Protein AF-A0A0C2ZTY9-F1 (afdb_monomer_lite)

Structure (mmCIF, N/CA/C/O backbone):
data_AF-A0A0C2ZTY9-F1
#
_entry.id   AF-A0A0C2ZTY9-F1
#
loop_
_atom_site.group_PDB
_atom_site.id
_atom_site.type_symbol
_atom_site.label_atom_id
_atom_site.label_alt_id
_atom_site.label_comp_id
_atom_site.label_asym_id
_atom_site.label_entity_id
_atom_site.label_seq_id
_atom_site.pdbx_PDB_ins_code
_atom_site.Cartn_x
_atom_site.Cartn_y
_atom_site.Cartn_z
_atom_site.occupancy
_atom_site.B_iso_or_equiv
_atom_site.auth_seq_id
_atom_site.auth_comp_id
_atom_site.auth_asym_id
_atom_site.auth_atom_id
_atom_site.pdbx_PDB_model_num
ATOM 1 N N . MET A 1 1 ? 32.147 1.328 -11.224 1.00 40.34 1 MET A N 1
ATOM 2 C CA . MET A 1 1 ? 31.382 1.994 -12.298 1.00 40.34 1 MET A CA 1
ATOM 3 C C . MET A 1 1 ? 29.951 2.097 -11.814 1.00 40.34 1 MET A C 1
ATOM 5 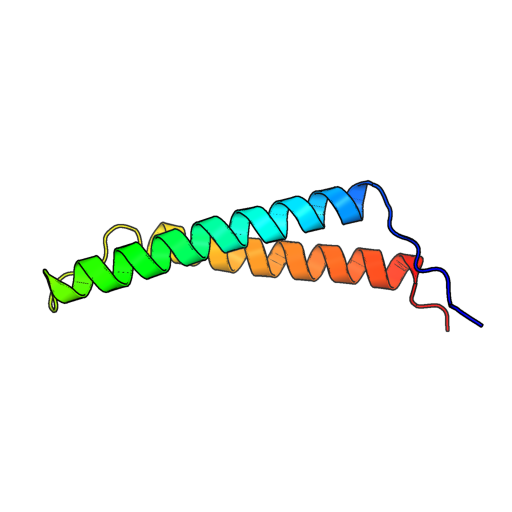O O . MET A 1 1 ? 29.458 1.105 -11.298 1.00 40.34 1 MET A O 1
ATOM 9 N N . ALA A 1 2 ? 29.341 3.281 -11.852 1.00 47.94 2 ALA A N 1
ATOM 10 C CA . ALA A 1 2 ? 27.947 3.432 -11.448 1.00 47.94 2 ALA A CA 1
ATOM 11 C C . ALA A 1 2 ? 27.068 2.811 -12.539 1.00 47.94 2 ALA A C 1
ATOM 13 O O . ALA A 1 2 ? 27.006 3.345 -13.647 1.00 47.94 2 ALA A O 1
ATOM 14 N N . SER A 1 3 ? 26.460 1.660 -12.254 1.00 57.16 3 SER A N 1
ATOM 15 C CA . SER A 1 3 ? 25.414 1.084 -13.095 1.00 57.16 3 SER A CA 1
ATOM 16 C C . SER A 1 3 ? 24.315 2.135 -13.228 1.00 57.16 3 SER A C 1
ATOM 18 O O . SER A 1 3 ? 23.699 2.505 -12.231 1.00 57.16 3 SER A O 1
ATOM 20 N N . SER A 1 4 ? 24.142 2.704 -14.422 1.00 73.69 4 SER A N 1
ATOM 21 C CA . SER A 1 4 ? 23.051 3.648 -14.664 1.00 73.69 4 SER A CA 1
ATOM 22 C C . SER A 1 4 ? 21.757 2.855 -14.684 1.00 73.69 4 SER A C 1
ATOM 24 O O . SER A 1 4 ? 21.465 2.181 -15.667 1.00 73.69 4 SER A O 1
ATOM 26 N N . GLU A 1 5 ? 21.026 2.899 -13.573 1.00 81.69 5 GLU A N 1
ATOM 27 C CA . GLU A 1 5 ? 19.708 2.289 -13.472 1.00 81.69 5 GLU A CA 1
ATOM 28 C C . GLU A 1 5 ? 18.775 2.918 -14.512 1.00 81.69 5 GLU A C 1
ATOM 30 O O . GLU A 1 5 ? 18.619 4.141 -14.591 1.00 81.69 5 GLU A O 1
ATOM 35 N N . VAL A 1 6 ? 18.144 2.076 -15.321 1.00 86.06 6 VAL A N 1
ATOM 36 C CA . VAL A 1 6 ? 17.151 2.492 -16.302 1.00 86.06 6 VAL A CA 1
ATOM 37 C C . VAL A 1 6 ? 15.813 2.630 -15.588 1.00 86.06 6 VAL A C 1
ATOM 39 O O . VAL A 1 6 ? 15.205 1.642 -15.172 1.00 86.06 6 VAL A O 1
ATOM 42 N N . ILE A 1 7 ? 15.341 3.872 -15.469 1.00 90.62 7 ILE A N 1
ATOM 43 C CA . ILE A 1 7 ? 13.995 4.197 -14.992 1.00 90.62 7 ILE A CA 1
ATOM 44 C C . ILE A 1 7 ? 13.155 4.639 -16.183 1.00 90.62 7 ILE A C 1
ATOM 46 O O . ILE A 1 7 ? 13.393 5.692 -16.775 1.00 90.62 7 ILE A O 1
ATOM 50 N N . THR A 1 8 ? 12.155 3.838 -16.533 1.00 93.69 8 THR A N 1
ATOM 51 C CA . THR A 1 8 ? 11.230 4.179 -17.617 1.00 93.69 8 THR A CA 1
ATOM 52 C C . THR A 1 8 ? 10.131 5.136 -17.136 1.00 93.69 8 THR A C 1
ATOM 54 O O . THR A 1 8 ? 9.848 5.211 -15.934 1.00 93.69 8 THR A O 1
ATOM 57 N N . PRO A 1 9 ? 9.450 5.855 -18.052 1.00 95.06 9 PRO A N 1
ATOM 58 C CA . PRO A 1 9 ? 8.288 6.672 -17.699 1.00 95.06 9 PRO A CA 1
ATOM 59 C C . PRO A 1 9 ? 7.186 5.878 -16.982 1.00 95.06 9 PRO A C 1
ATOM 61 O O . PRO A 1 9 ? 6.583 6.378 -16.036 1.00 95.06 9 PRO A O 1
ATOM 64 N N . GLU A 1 10 ? 6.965 4.624 -17.384 1.00 94.31 10 GLU A N 1
ATOM 65 C CA . GLU A 1 10 ? 6.001 3.720 -16.748 1.00 94.31 10 GLU A CA 1
ATOM 66 C C . GLU A 1 10 ? 6.395 3.400 -15.296 1.00 94.31 10 GLU A C 1
ATOM 68 O O . GLU A 1 10 ? 5.570 3.503 -14.389 1.00 94.31 10 GLU A O 1
ATOM 73 N N . MET A 1 11 ? 7.674 3.107 -15.037 1.00 95.69 11 MET A N 1
ATOM 74 C CA . MET A 1 11 ? 8.175 2.893 -13.674 1.00 95.69 11 MET A CA 1
ATOM 75 C C . MET A 1 11 ? 8.012 4.144 -12.805 1.00 95.69 11 MET A C 1
ATOM 77 O O . MET A 1 11 ? 7.632 4.040 -11.638 1.00 95.69 11 MET A O 1
ATOM 81 N N . ALA A 1 12 ? 8.254 5.333 -13.365 1.00 96.12 12 ALA A N 1
ATOM 82 C CA . ALA A 1 12 ? 8.040 6.593 -12.658 1.00 96.12 12 ALA A CA 1
ATOM 83 C C . ALA A 1 12 ? 6.557 6.811 -12.304 1.00 96.12 12 ALA A C 1
ATOM 85 O O . ALA A 1 12 ? 6.249 7.236 -11.188 1.00 96.12 12 ALA A O 1
ATOM 86 N N . GLN A 1 13 ? 5.637 6.466 -13.211 1.00 97.00 13 GLN A N 1
ATOM 87 C CA . GLN A 1 13 ? 4.195 6.521 -12.958 1.00 97.00 13 GLN A CA 1
ATOM 88 C C . GLN A 1 13 ? 3.769 5.538 -11.866 1.00 97.00 13 GLN A C 1
ATOM 90 O O . GLN A 1 13 ? 3.104 5.942 -10.912 1.00 97.00 13 GLN A O 1
ATOM 95 N N . ILE A 1 14 ? 4.198 4.275 -11.944 1.00 97.12 14 ILE A N 1
ATOM 96 C CA . ILE A 1 14 ? 3.884 3.267 -10.921 1.00 97.12 14 ILE A CA 1
ATOM 97 C C . ILE A 1 14 ? 4.439 3.702 -9.563 1.00 97.12 14 ILE A C 1
ATOM 99 O O . ILE A 1 14 ? 3.732 3.629 -8.562 1.00 97.12 14 ILE A O 1
ATOM 103 N N . LYS A 1 15 ? 5.661 4.245 -9.518 1.00 96.38 15 LYS A N 1
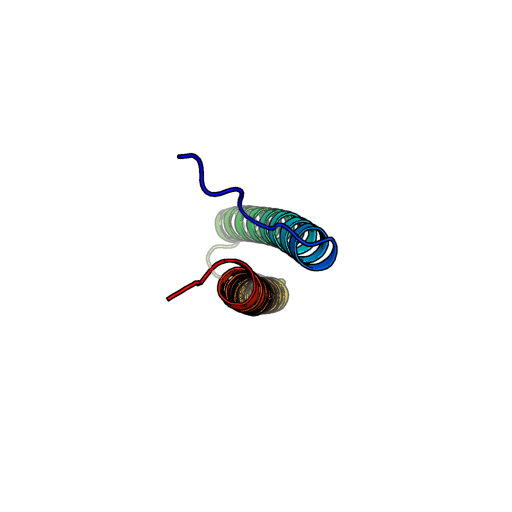ATOM 104 C CA . LYS A 1 15 ? 6.245 4.787 -8.285 1.00 96.38 15 LYS A CA 1
ATOM 105 C C . LYS A 1 15 ? 5.400 5.919 -7.694 1.00 96.38 15 LYS A C 1
ATOM 107 O O . LYS A 1 15 ? 5.188 5.946 -6.483 1.00 96.38 15 LYS A O 1
ATOM 112 N N . ALA A 1 16 ? 4.885 6.828 -8.522 1.00 97.75 16 ALA A N 1
ATOM 113 C CA . ALA A 1 16 ? 3.972 7.873 -8.061 1.00 97.75 16 ALA A CA 1
ATOM 114 C C . ALA A 1 16 ? 2.667 7.283 -7.491 1.00 97.75 16 ALA A C 1
ATOM 116 O O . ALA A 1 16 ? 2.212 7.713 -6.432 1.00 97.75 16 ALA A O 1
ATOM 117 N N . MET A 1 17 ? 2.110 6.253 -8.136 1.00 97.94 17 MET A N 1
ATOM 118 C CA . MET A 1 17 ? 0.919 5.546 -7.650 1.00 97.94 17 MET A CA 1
ATOM 119 C C . MET A 1 17 ? 1.167 4.803 -6.328 1.00 97.94 17 MET A C 1
ATOM 121 O O . MET A 1 17 ? 0.282 4.789 -5.471 1.00 97.94 17 MET A O 1
ATOM 125 N N . ILE A 1 18 ? 2.355 4.218 -6.133 1.00 97.94 18 ILE A N 1
ATOM 126 C CA . ILE A 1 18 ? 2.761 3.587 -4.864 1.00 97.94 18 ILE A CA 1
ATOM 127 C C . ILE A 1 18 ? 2.780 4.633 -3.749 1.00 97.94 18 ILE A C 1
ATOM 129 O O . ILE A 1 18 ? 2.178 4.421 -2.699 1.00 97.94 18 ILE A O 1
ATOM 133 N N . ILE A 1 19 ? 3.421 5.783 -3.986 1.00 98.06 19 ILE A N 1
ATOM 134 C CA . ILE A 1 19 ? 3.500 6.874 -3.002 1.00 98.06 19 ILE A CA 1
ATOM 135 C C . ILE A 1 19 ? 2.099 7.352 -2.610 1.00 98.06 19 ILE A C 1
ATOM 137 O O . ILE A 1 19 ? 1.817 7.540 -1.427 1.00 98.06 19 ILE A O 1
ATOM 141 N N . GLU A 1 20 ? 1.214 7.531 -3.587 1.00 97.94 20 GLU A N 1
ATOM 142 C CA . GLU A 1 20 ? -0.155 7.975 -3.335 1.00 97.94 20 GLU A CA 1
ATOM 143 C C . GLU A 1 20 ? -0.970 6.925 -2.564 1.00 97.94 20 GLU A C 1
ATOM 145 O O . GLU A 1 20 ? -1.601 7.241 -1.555 1.00 97.94 20 GLU A O 1
ATOM 150 N N . SER A 1 21 ? -0.876 5.653 -2.954 1.00 97.38 21 SER A N 1
ATOM 151 C CA . SER A 1 21 ? -1.542 4.550 -2.247 1.00 97.38 21 SER A CA 1
ATOM 152 C C . SER A 1 21 ? -1.029 4.410 -0.808 1.00 97.38 21 SER A C 1
ATOM 154 O O . SER A 1 21 ? -1.802 4.153 0.114 1.00 97.38 21 SER A O 1
ATOM 156 N N . PHE A 1 22 ? 0.265 4.650 -0.577 1.00 98.00 22 PHE A N 1
ATOM 157 C CA . PHE A 1 22 ? 0.846 4.657 0.762 1.00 98.00 22 PHE A CA 1
ATOM 158 C C . PHE A 1 22 ? 0.265 5.785 1.626 1.00 98.00 22 PHE A C 1
ATOM 160 O O . PHE A 1 22 ? -0.129 5.543 2.765 1.00 98.00 22 PHE A O 1
ATOM 167 N N . ARG A 1 23 ? 0.128 7.002 1.082 1.00 98.12 23 ARG A N 1
ATOM 168 C CA . ARG A 1 23 ? -0.515 8.125 1.792 1.00 98.12 23 ARG A CA 1
ATOM 169 C C . ARG A 1 23 ? -1.960 7.809 2.169 1.00 98.12 23 ARG A C 1
ATOM 171 O O . ARG A 1 23 ? -2.370 8.078 3.298 1.00 98.12 23 ARG A O 1
ATOM 178 N N . GLN A 1 24 ? -2.715 7.205 1.254 1.00 97.62 24 GLN A N 1
ATOM 179 C CA . GLN A 1 24 ? -4.097 6.791 1.508 1.00 97.62 24 GLN A CA 1
ATOM 180 C C . GLN A 1 24 ? -4.175 5.735 2.614 1.00 97.62 24 GLN A C 1
ATOM 182 O O . GLN A 1 24 ? -5.000 5.846 3.522 1.00 97.62 24 GLN A O 1
ATOM 187 N N . ARG A 1 25 ? -3.274 4.750 2.594 1.00 98.00 25 ARG A N 1
ATOM 188 C CA . ARG A 1 25 ? -3.171 3.738 3.647 1.00 98.00 25 ARG A CA 1
ATOM 189 C C . ARG A 1 25 ? -2.875 4.349 5.012 1.00 98.00 25 ARG A C 1
ATOM 191 O O . ARG A 1 25 ? -3.539 3.994 5.984 1.00 98.00 25 ARG A O 1
ATOM 198 N N . GLU A 1 26 ? -1.910 5.257 5.099 1.00 98.19 26 GLU A N 1
ATOM 199 C CA . GLU A 1 26 ? -1.566 5.914 6.365 1.00 98.19 26 GLU A CA 1
ATOM 200 C C . GLU A 1 26 ? -2.736 6.750 6.897 1.00 98.19 26 GLU A C 1
ATOM 202 O O . GLU A 1 26 ? -3.054 6.687 8.085 1.00 98.19 26 GLU A O 1
ATOM 207 N N . SER A 1 27 ? -3.456 7.456 6.019 1.00 97.88 27 SER A N 1
ATOM 208 C CA . SER A 1 27 ? -4.684 8.165 6.391 1.00 97.88 27 SER A CA 1
ATOM 209 C C . SER A 1 27 ? -5.746 7.218 6.965 1.00 97.88 27 SER A C 1
ATOM 211 O O . SER A 1 27 ? -6.275 7.473 8.048 1.00 97.88 27 SER A O 1
ATOM 213 N N . LEU A 1 28 ? -6.003 6.085 6.301 1.00 97.81 28 LEU A N 1
ATOM 214 C CA . LEU A 1 28 ? -6.962 5.077 6.762 1.00 97.81 28 LEU A CA 1
ATOM 215 C C . LEU A 1 28 ? -6.551 4.450 8.097 1.00 97.81 28 LEU A C 1
ATOM 217 O O . LEU A 1 28 ? -7.400 4.246 8.961 1.00 97.81 28 LEU A O 1
ATOM 221 N N . LYS A 1 29 ? -5.258 4.179 8.302 1.00 97.31 29 LYS A N 1
ATOM 222 C CA . LYS A 1 29 ? -4.743 3.657 9.574 1.00 97.31 29 LYS A CA 1
ATOM 223 C C . LYS A 1 29 ? -4.881 4.654 10.715 1.00 97.31 29 LYS A C 1
ATOM 225 O O . LYS A 1 29 ? -5.274 4.261 11.812 1.00 97.31 29 LYS A O 1
ATOM 230 N N . ASN A 1 30 ? -4.607 5.929 10.459 1.00 97.88 30 ASN A N 1
ATOM 231 C CA . ASN A 1 30 ? -4.798 6.984 11.449 1.00 97.88 30 ASN A CA 1
ATOM 232 C C . ASN A 1 30 ? -6.281 7.142 11.809 1.00 97.88 30 ASN A C 1
ATOM 234 O O . ASN A 1 30 ? -6.617 7.193 12.991 1.00 97.88 30 ASN A O 1
ATOM 238 N N . ALA A 1 31 ? -7.173 7.123 10.814 1.00 96.75 31 ALA A N 1
ATOM 239 C CA . ALA A 1 31 ? -8.618 7.145 11.036 1.00 96.75 31 ALA A CA 1
ATOM 240 C C . ALA A 1 31 ? -9.104 5.912 11.815 1.00 96.75 31 ALA A C 1
ATOM 242 O O . ALA A 1 31 ? -9.934 6.036 12.712 1.00 96.75 31 ALA A O 1
ATOM 243 N N . MET A 1 32 ? -8.560 4.730 11.516 1.00 97.12 32 MET A N 1
ATOM 244 C CA . MET A 1 32 ? -8.863 3.495 12.238 1.00 97.12 32 MET A CA 1
ATOM 245 C C . MET A 1 32 ? -8.420 3.574 13.700 1.00 97.12 32 MET A C 1
ATOM 247 O O . MET A 1 32 ? -9.172 3.181 14.589 1.00 97.12 32 MET A O 1
ATOM 251 N N . LYS A 1 33 ? -7.222 4.106 13.966 1.00 96.94 33 LYS A N 1
ATOM 252 C CA . LYS A 1 33 ? -6.732 4.301 15.332 1.00 96.94 33 LYS A CA 1
ATOM 253 C C . LYS A 1 33 ? -7.659 5.235 16.118 1.00 96.94 33 LYS A C 1
ATOM 255 O O . LYS A 1 33 ? -8.132 4.838 17.177 1.00 96.94 33 LYS A O 1
ATOM 260 N N . ALA A 1 34 ? -7.974 6.408 15.566 1.00 97.00 34 ALA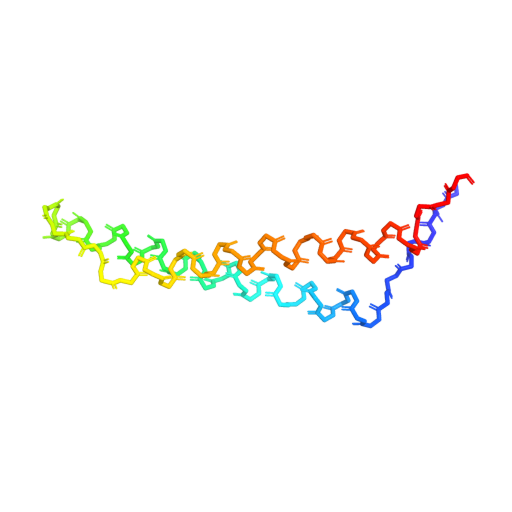 A N 1
ATOM 261 C CA . ALA A 1 34 ? -8.885 7.368 16.193 1.00 97.00 34 ALA A CA 1
ATOM 262 C C . ALA A 1 34 ? -10.285 6.769 16.426 1.00 97.00 34 ALA A C 1
ATOM 264 O O . ALA A 1 34 ? -10.886 6.948 17.482 1.00 97.00 34 ALA A O 1
ATOM 265 N N . TRP A 1 35 ? -10.786 5.980 15.471 1.00 96.81 35 TRP A N 1
ATOM 266 C CA . TRP A 1 35 ? -12.065 5.289 15.612 1.00 96.81 35 TRP A CA 1
ATOM 267 C C . TRP A 1 35 ? -12.096 4.342 16.812 1.00 96.81 35 TRP A C 1
ATOM 269 O O . TRP A 1 35 ? -13.068 4.343 17.562 1.00 96.81 35 TRP A O 1
ATOM 279 N N . TYR A 1 36 ? -11.052 3.533 17.003 1.00 96.31 36 TYR A N 1
ATOM 280 C CA . TYR A 1 36 ? -10.998 2.586 18.118 1.00 96.31 36 TYR A CA 1
ATOM 281 C C . TYR A 1 36 ? -10.746 3.257 19.471 1.00 96.31 36 TYR A C 1
ATOM 283 O O . TYR A 1 36 ? -11.163 2.707 20.489 1.00 96.31 36 TYR A O 1
ATOM 291 N N . GLU A 1 37 ? -10.128 4.440 19.494 1.00 96.38 37 GLU A N 1
ATOM 292 C CA . GLU A 1 37 ? -10.021 5.265 20.705 1.00 96.38 37 GLU A CA 1
ATOM 293 C C . GLU A 1 37 ? -11.406 5.735 21.185 1.00 96.38 37 GLU A C 1
ATOM 295 O O . GLU A 1 37 ? -11.683 5.716 22.382 1.00 96.38 37 GLU A O 1
ATOM 300 N N . GLU A 1 38 ? -12.310 6.080 20.263 1.00 95.25 38 GLU A N 1
ATOM 301 C CA . GLU A 1 38 ? -13.683 6.486 20.593 1.00 95.25 38 GLU A CA 1
ATOM 302 C C . GLU A 1 38 ? -14.650 5.300 20.753 1.00 95.25 38 GLU A C 1
ATOM 304 O O . GLU A 1 38 ? -15.626 5.373 21.505 1.00 95.25 38 GLU A O 1
ATOM 309 N N . ARG A 1 39 ? -14.437 4.218 19.993 1.00 95.56 39 ARG A N 1
ATOM 310 C CA . ARG A 1 39 ? -15.384 3.103 19.821 1.00 95.56 39 ARG A CA 1
ATOM 311 C C . ARG A 1 39 ? -14.653 1.755 19.849 1.00 95.56 39 ARG A C 1
ATOM 313 O O . ARG A 1 39 ? -14.620 1.054 18.835 1.00 95.56 39 ARG A O 1
ATOM 320 N N . PRO A 1 40 ? -14.117 1.334 21.008 1.00 89.75 40 PRO A N 1
ATOM 321 C CA . PRO A 1 40 ? -13.249 0.155 21.107 1.00 89.75 40 PRO A CA 1
ATOM 322 C C . PRO A 1 40 ? -13.927 -1.156 20.685 1.00 89.75 40 PRO A C 1
ATOM 324 O O . PRO A 1 40 ? -13.260 -2.074 20.220 1.00 89.75 40 PRO A O 1
ATOM 327 N N . ASN A 1 41 ? -15.256 -1.236 20.800 1.00 93.81 41 ASN A N 1
ATOM 328 C CA . ASN A 1 41 ? -16.031 -2.439 20.487 1.00 93.81 41 ASN A CA 1
ATOM 329 C C . ASN A 1 41 ? -16.768 -2.367 19.135 1.00 93.81 41 ASN A C 1
ATOM 331 O O . ASN A 1 41 ? -17.548 -3.265 18.822 1.00 93.81 41 ASN A O 1
ATOM 335 N N . ALA A 1 42 ? -16.572 -1.305 18.343 1.00 94.06 42 ALA A N 1
ATOM 336 C CA . ALA A 1 42 ? -17.242 -1.138 17.052 1.00 94.06 42 ALA A CA 1
ATOM 337 C C . ALA A 1 42 ? -16.307 -1.464 15.883 1.00 94.06 42 ALA A C 1
ATOM 339 O O . ALA A 1 42 ? -15.132 -1.108 15.893 1.00 94.06 42 ALA A O 1
ATOM 340 N N . HIS A 1 43 ? -16.840 -2.072 14.824 1.00 93.56 43 HIS A N 1
ATOM 341 C CA . HIS A 1 43 ? -16.070 -2.304 13.604 1.00 93.56 43 HIS A CA 1
ATOM 342 C C . HIS A 1 43 ? -15.729 -0.983 12.900 1.00 93.56 43 HIS A C 1
ATOM 344 O O . HIS A 1 43 ? -16.590 -0.110 12.766 1.00 93.56 43 HIS A O 1
ATOM 350 N N . PHE A 1 44 ? -14.490 -0.847 12.421 1.00 95.81 44 PHE A N 1
ATOM 351 C CA . PHE A 1 44 ? -14.078 0.312 11.637 1.00 95.81 44 PHE A CA 1
ATOM 352 C C . PHE A 1 44 ? -14.782 0.309 10.265 1.00 95.81 44 PHE A C 1
ATOM 354 O O . PHE A 1 44 ? -14.623 -0.640 9.495 1.00 95.81 44 PHE A O 1
ATOM 361 N N . PRO A 1 45 ? -15.550 1.352 9.907 1.00 96.00 45 PRO A N 1
ATOM 362 C CA . PRO A 1 45 ? -16.405 1.329 8.717 1.00 96.00 45 PRO A CA 1
ATOM 363 C C . PRO A 1 45 ? -15.635 1.297 7.390 1.00 96.00 45 PRO A C 1
ATOM 365 O O . PRO A 1 45 ? -16.180 0.856 6.383 1.00 96.00 45 PRO A O 1
ATOM 368 N N . MET A 1 46 ? -14.373 1.741 7.368 1.00 96.12 46 MET A N 1
ATOM 369 C CA . MET A 1 46 ? -13.554 1.781 6.148 1.00 96.12 46 MET A CA 1
ATOM 370 C C . MET A 1 46 ? -12.559 0.616 6.052 1.00 96.12 46 MET A C 1
ATOM 372 O O . MET A 1 46 ? -11.592 0.694 5.29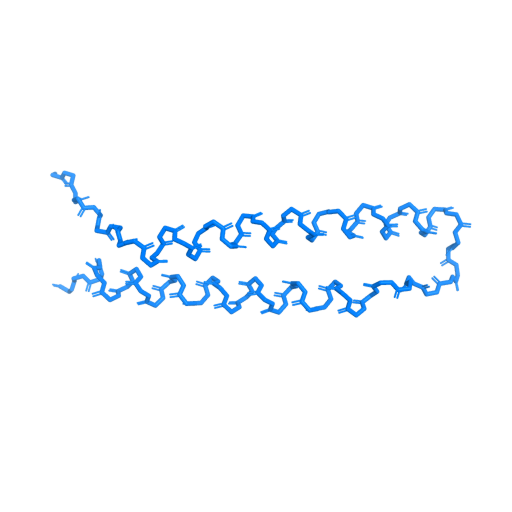5 1.00 96.12 46 MET A O 1
ATOM 376 N N . THR A 1 47 ? -12.792 -0.485 6.775 1.00 95.94 47 THR A N 1
ATOM 377 C CA . THR A 1 47 ? -11.950 -1.694 6.698 1.00 95.94 47 THR A CA 1
ATOM 378 C C . THR A 1 47 ? -11.790 -2.198 5.263 1.00 95.94 47 THR A C 1
ATOM 380 O O . THR A 1 47 ? -10.683 -2.531 4.848 1.00 95.94 47 THR A O 1
ATOM 383 N N . GLN A 1 48 ? -12.864 -2.191 4.465 1.00 97.00 48 GLN A N 1
ATOM 384 C CA . GLN A 1 48 ? -12.791 -2.620 3.067 1.00 97.00 48 GLN A CA 1
ATOM 385 C C . GLN A 1 48 ? -11.854 -1.733 2.234 1.00 97.00 48 GLN A C 1
ATOM 387 O O . GLN A 1 48 ? -11.118 -2.246 1.393 1.00 97.00 48 GLN A O 1
ATOM 392 N N . ASN A 1 49 ? -11.831 -0.423 2.495 1.00 97.12 49 ASN A N 1
ATOM 393 C CA . ASN A 1 49 ? -10.927 0.502 1.810 1.00 97.12 49 ASN A CA 1
ATOM 394 C C . ASN A 1 49 ? -9.470 0.223 2.189 1.00 97.12 49 ASN A C 1
ATOM 396 O O . ASN A 1 49 ? -8.599 0.268 1.324 1.00 97.12 49 ASN A O 1
ATOM 400 N N . LEU A 1 50 ? -9.212 -0.120 3.457 1.00 96.88 50 LEU A N 1
ATOM 401 C CA . LEU A 1 50 ? -7.878 -0.503 3.917 1.00 96.88 50 LEU A CA 1
ATOM 402 C C . LEU A 1 50 ? -7.388 -1.782 3.212 1.00 96.88 50 LEU A C 1
ATOM 404 O O . LEU A 1 50 ? -6.279 -1.818 2.691 1.00 96.88 50 LEU A O 1
ATOM 408 N N . ILE A 1 51 ? -8.252 -2.794 3.095 1.00 97.19 51 ILE A N 1
ATOM 409 C CA . ILE A 1 51 ? -7.940 -4.033 2.364 1.00 97.19 51 ILE A CA 1
ATOM 410 C C . ILE A 1 51 ? -7.640 -3.741 0.887 1.00 97.19 51 ILE A C 1
ATOM 412 O O . ILE A 1 51 ? -6.686 -4.277 0.322 1.00 97.19 51 ILE A O 1
ATOM 416 N N . LEU A 1 52 ? -8.445 -2.887 0.249 1.00 98.00 52 LEU A N 1
ATOM 417 C CA . LEU A 1 52 ? -8.263 -2.538 -1.160 1.00 98.00 52 LEU A CA 1
ATOM 418 C C . LEU A 1 52 ? -6.965 -1.765 -1.405 1.00 98.00 52 LEU A C 1
ATOM 420 O O . LEU A 1 52 ? -6.278 -2.054 -2.387 1.00 98.00 52 LEU A O 1
ATOM 424 N N . VAL A 1 53 ? -6.603 -0.818 -0.533 1.00 97.81 53 VAL A N 1
ATOM 425 C CA . VAL A 1 53 ? -5.352 -0.062 -0.690 1.00 97.81 53 VAL A CA 1
ATOM 426 C C . VAL A 1 53 ? -4.129 -0.946 -0.441 1.00 97.81 53 VAL A C 1
ATOM 428 O O . VAL A 1 53 ? -3.168 -0.860 -1.202 1.00 97.81 53 VAL A O 1
ATOM 431 N N . ASP A 1 54 ? -4.181 -1.864 0.531 1.00 97.50 54 ASP A N 1
ATOM 432 C CA . ASP A 1 54 ? -3.109 -2.841 0.767 1.00 97.50 54 ASP A CA 1
ATOM 433 C C . ASP A 1 54 ? -2.934 -3.784 -0.441 1.00 97.50 54 ASP A C 1
ATOM 435 O O . ASP A 1 54 ? -1.815 -4.005 -0.912 1.00 97.50 54 ASP A O 1
ATOM 439 N N . ALA A 1 55 ? -4.035 -4.287 -1.011 1.00 97.94 55 ALA A N 1
ATOM 440 C CA . ALA A 1 55 ? -3.989 -5.113 -2.219 1.00 97.94 55 ALA A CA 1
ATOM 441 C C . ALA A 1 55 ? -3.473 -4.334 -3.442 1.00 97.94 55 ALA A C 1
ATOM 443 O O . ALA A 1 55 ? -2.766 -4.890 -4.286 1.00 97.94 55 ALA A O 1
ATOM 444 N N . THR A 1 56 ? -3.817 -3.049 -3.543 1.00 97.69 56 THR A N 1
ATOM 445 C CA . THR A 1 56 ? -3.346 -2.164 -4.617 1.00 97.69 56 THR A CA 1
ATOM 446 C C . THR A 1 56 ? -1.845 -1.926 -4.507 1.00 97.69 56 THR A C 1
ATOM 448 O O . THR A 1 56 ? -1.142 -2.108 -5.498 1.00 97.69 56 THR A O 1
ATOM 451 N N . LEU A 1 57 ? -1.339 -1.613 -3.310 1.00 98.06 57 LEU A N 1
ATOM 452 C CA . LEU A 1 57 ? 0.096 -1.470 -3.050 1.00 98.06 57 LEU A CA 1
ATOM 453 C C . LEU A 1 57 ? 0.863 -2.729 -3.455 1.00 98.06 57 LEU A C 1
ATOM 455 O O . LEU A 1 57 ? 1.778 -2.647 -4.265 1.00 98.06 57 LEU A O 1
ATOM 459 N N . SER A 1 58 ? 0.418 -3.903 -3.001 1.00 97.69 58 SER A N 1
ATOM 460 C CA . SER A 1 58 ? 1.071 -5.174 -3.334 1.00 97.69 58 SER A CA 1
ATOM 461 C C . SER A 1 58 ? 1.167 -5.421 -4.848 1.00 97.69 58 SER A C 1
ATOM 463 O O . SER A 1 58 ? 2.211 -5.856 -5.346 1.00 97.69 58 SER A O 1
ATOM 465 N N . LYS A 1 59 ? 0.108 -5.098 -5.602 1.00 98.12 59 LYS A N 1
ATOM 466 C CA . LYS A 1 59 ? 0.112 -5.198 -7.069 1.00 98.12 59 LYS A CA 1
ATOM 467 C C . LYS A 1 59 ? 1.059 -4.190 -7.714 1.00 98.12 59 LYS A C 1
ATOM 469 O O . LYS A 1 59 ? 1.782 -4.559 -8.635 1.00 98.12 59 LYS A O 1
ATOM 474 N N . LEU A 1 60 ? 1.064 -2.942 -7.243 1.00 97.88 60 LEU A N 1
ATOM 475 C CA . LEU A 1 60 ? 1.934 -1.895 -7.776 1.00 97.88 60 LEU A CA 1
ATOM 476 C C . LEU A 1 60 ? 3.413 -2.192 -7.504 1.00 97.88 60 LEU A C 1
ATOM 478 O O . LEU A 1 60 ? 4.217 -2.061 -8.420 1.00 97.88 60 LEU A O 1
ATOM 482 N N . ASP A 1 61 ? 3.761 -2.651 -6.301 1.00 97.12 61 ASP A N 1
ATOM 483 C CA . ASP A 1 61 ? 5.125 -3.064 -5.947 1.00 97.12 61 ASP A CA 1
ATOM 484 C C . ASP A 1 61 ? 5.595 -4.241 -6.804 1.00 97.12 61 ASP A C 1
ATOM 486 O O . ASP A 1 61 ? 6.700 -4.218 -7.348 1.00 97.12 61 ASP A O 1
ATOM 490 N N . THR A 1 62 ? 4.735 -5.249 -6.987 1.00 97.88 62 THR A N 1
ATOM 491 C CA . THR A 1 62 ? 5.042 -6.390 -7.863 1.00 97.88 62 THR A CA 1
ATOM 492 C C . THR A 1 62 ? 5.282 -5.916 -9.294 1.00 97.88 62 THR A C 1
ATOM 494 O O . THR A 1 62 ? 6.280 -6.289 -9.903 1.00 97.88 62 THR A O 1
ATOM 497 N N . HIS A 1 63 ? 4.412 -5.046 -9.818 1.00 97.06 63 HIS A N 1
ATOM 498 C CA . HIS A 1 6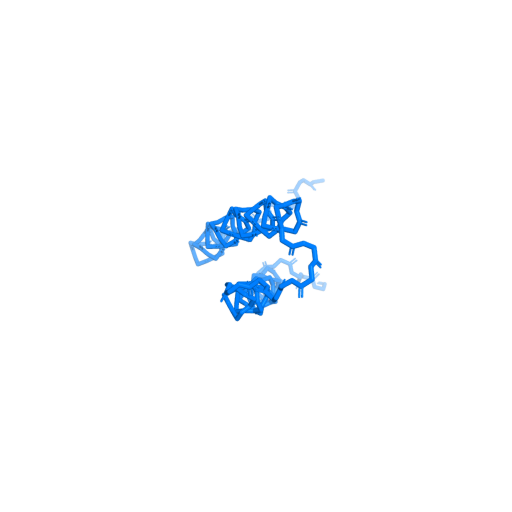3 ? 4.543 -4.524 -11.175 1.00 97.06 63 HIS A CA 1
ATOM 499 C C . HIS A 1 63 ? 5.814 -3.679 -11.345 1.00 97.06 63 HIS A C 1
ATOM 501 O O . HIS A 1 63 ? 6.565 -3.880 -12.299 1.00 97.06 63 HIS A O 1
ATOM 507 N N . TYR A 1 64 ? 6.100 -2.785 -10.394 1.00 96.62 64 TYR A N 1
ATOM 508 C CA . TYR A 1 64 ? 7.324 -1.990 -10.397 1.00 96.62 64 TYR A CA 1
ATOM 509 C C . TYR A 1 64 ? 8.561 -2.886 -10.417 1.00 96.62 64 TYR A C 1
ATOM 511 O O . TYR A 1 64 ? 9.451 -2.677 -11.239 1.00 96.62 64 TYR A O 1
ATOM 519 N N . LYS A 1 65 ? 8.600 -3.908 -9.552 1.00 95.25 65 LYS A N 1
ATOM 520 C CA . LYS A 1 65 ? 9.706 -4.863 -9.491 1.00 95.25 65 LYS A CA 1
ATOM 521 C C . LYS A 1 65 ? 9.877 -5.616 -10.807 1.00 95.25 65 LYS A C 1
ATOM 523 O O . LYS A 1 65 ? 10.986 -5.667 -11.316 1.00 95.25 65 LYS A O 1
ATOM 528 N N . THR A 1 66 ? 8.799 -6.137 -11.395 1.00 95.44 66 THR A N 1
ATOM 529 C CA . THR A 1 66 ? 8.867 -6.841 -12.685 1.00 95.44 66 THR A CA 1
ATOM 530 C C . THR A 1 66 ? 9.430 -5.956 -13.797 1.00 95.44 66 THR A C 1
ATOM 532 O O . THR A 1 66 ? 10.243 -6.420 -14.595 1.00 95.44 66 THR A O 1
ATOM 535 N N . LEU A 1 67 ? 9.033 -4.680 -13.858 1.00 94.50 67 LEU A N 1
ATOM 536 C CA . LEU A 1 67 ? 9.598 -3.742 -14.830 1.00 94.50 67 LEU A CA 1
ATOM 537 C C . LEU A 1 67 ? 11.061 -3.432 -14.526 1.00 94.50 67 LEU A C 1
ATOM 539 O O . LEU A 1 67 ? 11.883 -3.442 -15.438 1.00 94.50 67 LEU A O 1
ATOM 543 N N . TRP A 1 68 ? 11.397 -3.189 -13.261 1.00 94.25 68 TRP A N 1
ATOM 544 C CA . TRP A 1 68 ? 12.774 -2.932 -12.858 1.00 94.25 68 TRP A CA 1
ATOM 545 C C . TRP A 1 68 ? 13.681 -4.105 -13.235 1.00 94.25 68 TRP A C 1
ATOM 547 O O . TRP A 1 68 ? 14.678 -3.880 -13.917 1.00 94.25 68 TRP A O 1
ATOM 557 N N . ASP A 1 69 ? 13.286 -5.336 -12.891 1.00 94.06 69 ASP A N 1
ATOM 558 C CA . ASP A 1 69 ? 14.006 -6.565 -13.231 1.00 94.06 69 ASP A CA 1
ATOM 559 C C . ASP A 1 69 ? 14.163 -6.674 -14.756 1.00 94.06 69 ASP A C 1
ATOM 561 O O . ASP A 1 69 ? 15.257 -6.898 -15.256 1.00 94.06 69 ASP A O 1
ATOM 565 N N . ARG A 1 70 ? 13.113 -6.393 -15.535 1.00 92.75 70 ARG A N 1
ATOM 566 C CA . ARG A 1 70 ? 13.184 -6.420 -17.005 1.00 92.75 70 ARG A CA 1
ATOM 567 C C . ARG A 1 70 ? 14.230 -5.466 -17.600 1.00 92.75 70 ARG A C 1
ATOM 569 O O . ARG A 1 70 ? 14.799 -5.787 -18.641 1.00 92.75 70 ARG A O 1
ATOM 576 N N . PHE A 1 71 ? 14.429 -4.288 -17.011 1.00 90.19 71 PHE A N 1
ATOM 577 C CA . PHE A 1 71 ? 15.330 -3.261 -17.553 1.00 90.19 71 PHE A CA 1
ATOM 578 C C . PHE A 1 71 ? 16.715 -3.234 -16.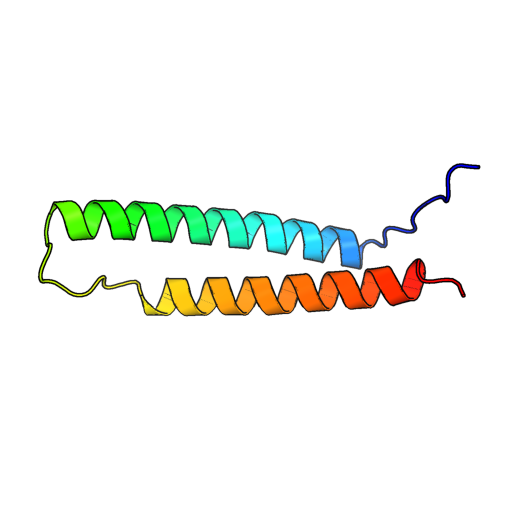899 1.00 90.19 71 PHE A C 1
ATOM 580 O O . PHE A 1 71 ? 17.626 -2.648 -17.475 1.00 90.19 71 PHE A O 1
ATOM 587 N N . ASN A 1 72 ? 16.869 -3.824 -15.711 1.00 88.19 72 ASN A N 1
ATOM 588 C CA . ASN A 1 72 ? 18.078 -3.699 -14.893 1.00 88.19 72 ASN A CA 1
ATOM 589 C C . ASN A 1 72 ? 18.637 -5.039 -14.401 1.00 88.19 72 ASN A C 1
ATOM 591 O O . ASN A 1 72 ? 19.795 -5.075 -13.985 1.00 88.19 72 ASN A O 1
ATOM 595 N N . ALA A 1 73 ? 17.875 -6.138 -14.456 1.00 81.81 73 ALA A N 1
ATOM 596 C CA . ALA A 1 73 ? 18.423 -7.469 -14.212 1.00 81.81 73 ALA A CA 1
ATOM 597 C C . ALA A 1 73 ? 19.158 -7.935 -15.477 1.00 81.81 73 ALA A C 1
ATOM 599 O O . ALA A 1 73 ? 18.619 -8.642 -16.325 1.00 81.81 73 ALA A O 1
ATOM 600 N N . HIS A 1 74 ? 20.395 -7.470 -15.625 1.00 64.50 74 HIS A N 1
ATOM 601 C CA . HIS A 1 74 ? 21.361 -8.076 -16.529 1.00 64.50 74 HIS A CA 1
ATOM 602 C C . HIS A 1 74 ? 22.024 -9.251 -15.796 1.00 64.50 74 HIS A C 1
ATOM 604 O O . HIS A 1 74 ? 22.586 -9.049 -14.718 1.00 64.50 74 HIS A O 1
ATOM 610 N N . GLU A 1 75 ? 21.913 -10.457 -16.359 1.00 53.25 75 GLU A N 1
ATOM 611 C CA . GLU A 1 75 ? 22.813 -11.580 -16.043 1.00 53.25 75 GLU A CA 1
ATOM 612 C C . GLU A 1 75 ? 24.245 -11.282 -16.511 1.00 53.25 75 GLU A C 1
ATOM 614 O O . GLU A 1 75 ? 24.401 -10.641 -17.580 1.00 53.25 75 GLU A O 1
#

Foldseek 3Di:
DPPPQDQDPVLVVLVVVLVVLVVVLVVLVVQVVVCCVVPVPDDDPCVVVNVVSVVSNVVSVVVSVVVSCVRPVDD

Radius of gyration: 17.32 Å; chains: 1; bounding box: 49×20×39 Å

pLDDT: mean 92.47, std 11.61, range [40.34, 98.19]

Sequence (75 aa):
MASSEVITPEMAQIKAMIIESFRQRESLKNAMKAWYEERPNAHFPMTQNLILVDATLSKLDTHYKTLWDRFNAHE

Secondary structure (DSSP, 8-state):
--------HHHHHHHHHHHHHHHHHHHHHHHHHHHHHH-TTSPPTTHHHHHHHHHHHHHHHHHHHHHHHHHH---